Protein AF-A0A961VRD4-F1 (afdb_monomer_lite)

pLDDT: mean 85.82, std 13.94, range [44.44, 98.31]

Sequence (148 aa):
MTGLSRRDVILASVGAAIAAVGSAGFPAALFAQSAVTPEQFLAISERLTGKSDLDADVATTLLGGFLATGHGTELARLADETFDAFTPLADAIVAAWYSGVFDTVEDGKPAQRVAAFTEALVWEAMTFSKPFAECGGETGYWADPPEA

Foldseek 3Di:
DDDQDPVNVVVVVVVVVVQQCDQQRHGPVLQVPAPAHLVLQLVLLCVLQVDPPPDSSLSVNQVRACSQVPCRVVSNVSSVPPDDCPDPVNVQSNVCQQQQKGWHADPNDIDIDGSDQQRRVVQVVDPQDGTPPDDPPDPCSNVDDDDD

Structure (mmCIF, N/CA/C/O backbone):
data_AF-A0A961VRD4-F1
#
_entry.id   AF-A0A961VRD4-F1
#
loop_
_atom_site.group_PDB
_atom_site.id
_atom_site.type_symbol
_atom_site.label_atom_id
_atom_site.label_alt_id
_atom_site.label_comp_id
_atom_site.label_asym_id
_atom_site.label_entity_id
_atom_site.label_seq_id
_atom_site.pdbx_PDB_ins_code
_atom_site.Cartn_x
_atom_site.Cartn_y
_atom_site.Cartn_z
_atom_site.occupancy
_atom_site.B_iso_or_equiv
_atom_site.auth_seq_id
_atom_site.auth_comp_id
_atom_site.auth_asym_id
_atom_site.auth_atom_id
_atom_site.pdbx_PDB_model_num
ATOM 1 N N . MET A 1 1 ? -7.849 1.399 51.849 1.00 44.44 1 MET A N 1
ATOM 2 C CA . MET A 1 1 ? -8.217 2.064 50.581 1.00 44.44 1 MET A CA 1
ATOM 3 C C . MET A 1 1 ? -6.976 2.759 50.050 1.00 44.44 1 MET A C 1
ATOM 5 O O . MET A 1 1 ? -6.664 3.860 50.481 1.00 44.44 1 MET A O 1
ATOM 9 N N . THR A 1 2 ? -6.193 2.072 49.225 1.00 52.22 2 THR A N 1
ATOM 10 C CA . THR A 1 2 ? -5.018 2.646 48.559 1.00 52.22 2 THR A CA 1
ATOM 11 C C . THR A 1 2 ? -5.507 3.541 47.423 1.00 52.22 2 THR A C 1
ATOM 13 O O . THR A 1 2 ? -6.074 3.058 46.448 1.00 52.22 2 THR A O 1
ATOM 16 N N . GLY A 1 3 ? -5.382 4.857 47.601 1.00 61.44 3 GLY A N 1
ATOM 17 C CA . GLY A 1 3 ? -5.748 5.839 46.584 1.00 61.44 3 GLY A CA 1
ATOM 18 C C . GLY A 1 3 ? -4.720 5.856 45.457 1.00 61.44 3 GLY A C 1
ATOM 19 O O . GLY A 1 3 ? -3.520 5.867 45.727 1.00 61.44 3 GLY A O 1
ATOM 20 N N . LEU A 1 4 ? -5.198 5.863 44.213 1.00 68.69 4 LEU A N 1
ATOM 21 C CA . LEU A 1 4 ? -4.375 6.085 43.022 1.00 68.69 4 LEU A CA 1
ATOM 22 C C . LEU A 1 4 ? -3.552 7.367 43.198 1.00 68.69 4 LEU A C 1
ATOM 24 O O . LEU A 1 4 ? -4.104 8.442 43.450 1.00 68.69 4 LEU A O 1
ATOM 28 N N . SER A 1 5 ? -2.230 7.257 43.090 1.00 82.38 5 SER A N 1
ATOM 29 C CA . SER A 1 5 ? -1.348 8.412 43.193 1.00 82.38 5 SER A CA 1
ATOM 30 C C . SER A 1 5 ? -1.343 9.191 41.874 1.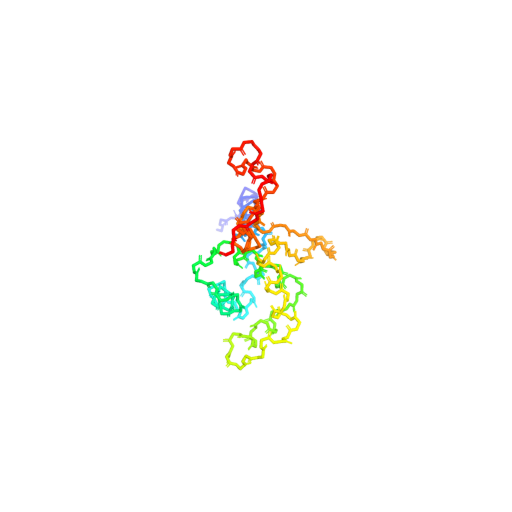00 82.38 5 SER A C 1
ATOM 32 O O . SER A 1 5 ? -1.574 8.640 40.799 1.00 82.38 5 SER A O 1
ATOM 34 N N . ARG A 1 6 ? -1.021 10.492 41.919 1.00 72.12 6 ARG A N 1
ATOM 35 C CA . ARG A 1 6 ? -0.864 11.316 40.701 1.00 72.12 6 ARG A CA 1
ATOM 36 C C . ARG A 1 6 ? 0.138 10.715 39.703 1.00 72.12 6 ARG A C 1
ATOM 38 O O . ARG A 1 6 ? 0.004 10.946 38.508 1.00 72.12 6 ARG A O 1
ATOM 45 N N . ARG A 1 7 ? 1.122 9.941 40.181 1.00 76.00 7 ARG A N 1
ATOM 46 C CA . ARG A 1 7 ? 2.073 9.214 39.328 1.00 76.00 7 ARG A CA 1
ATOM 47 C C . ARG A 1 7 ? 1.415 8.063 38.578 1.00 76.00 7 ARG A C 1
ATOM 49 O O . ARG A 1 7 ? 1.714 7.898 37.404 1.00 76.00 7 ARG A O 1
ATOM 56 N N . ASP A 1 8 ? 0.500 7.339 39.212 1.00 76.50 8 ASP A N 1
ATOM 57 C CA . ASP A 1 8 ? -0.222 6.235 38.571 1.00 76.50 8 ASP A CA 1
ATOM 58 C C . ASP A 1 8 ? -1.126 6.755 37.446 1.00 76.50 8 ASP A C 1
ATOM 60 O O . ASP A 1 8 ? -1.200 6.157 36.377 1.00 76.50 8 ASP A O 1
ATOM 64 N N . VAL A 1 9 ? -1.735 7.932 37.643 1.00 71.56 9 VAL A N 1
ATOM 65 C CA . VAL A 1 9 ? -2.536 8.609 36.609 1.00 71.56 9 VAL A CA 1
ATOM 66 C C . VAL A 1 9 ? -1.667 9.076 35.435 1.00 71.56 9 VAL A C 1
ATOM 68 O O . VAL A 1 9 ? -2.033 8.863 34.282 1.00 71.56 9 VAL A O 1
ATOM 71 N N . ILE A 1 10 ? -0.500 9.673 35.705 1.00 72.19 10 ILE A N 1
ATOM 72 C CA . ILE A 1 10 ? 0.414 10.140 34.649 1.00 72.19 10 ILE A CA 1
ATOM 73 C C . ILE A 1 10 ? 0.993 8.956 33.863 1.00 72.19 10 ILE A C 1
ATOM 75 O O . ILE A 1 10 ? 1.010 8.986 32.634 1.00 72.19 10 ILE A O 1
ATOM 79 N N . LEU A 1 11 ? 1.407 7.884 34.540 1.00 66.31 11 LEU A N 1
ATOM 80 C CA . LEU A 1 11 ? 1.929 6.684 33.883 1.00 66.31 11 LEU A CA 1
ATOM 81 C C . LEU A 1 11 ? 0.860 5.984 33.034 1.00 66.31 11 LEU A C 1
ATOM 83 O O . LEU A 1 11 ? 1.160 5.571 31.917 1.00 66.31 11 LEU A O 1
ATOM 87 N N . ALA A 1 12 ? -0.392 5.935 33.499 1.00 60.38 12 ALA A N 1
ATOM 88 C CA . ALA A 1 12 ? -1.506 5.434 32.696 1.00 60.38 12 ALA A CA 1
ATOM 89 C C . ALA A 1 12 ? -1.758 6.301 31.446 1.00 60.38 12 ALA A C 1
ATOM 91 O O . ALA A 1 12 ? -1.964 5.763 30.359 1.00 60.38 12 ALA A O 1
ATOM 92 N N . SER A 1 13 ? -1.676 7.633 31.565 1.00 56.22 13 SER A N 1
ATOM 93 C CA . SER A 1 13 ? -1.848 8.536 30.415 1.00 56.22 13 SER A CA 1
ATOM 94 C C . SER A 1 13 ? -0.710 8.462 29.390 1.00 56.22 13 SER A C 1
ATOM 96 O O . SER A 1 13 ? -0.965 8.558 28.193 1.00 56.22 13 SER A O 1
ATOM 98 N N . VAL A 1 14 ? 0.534 8.236 29.828 1.00 54.94 14 VAL A N 1
ATOM 99 C CA . VAL A 1 14 ? 1.689 8.089 28.925 1.00 54.94 14 VAL A CA 1
ATOM 100 C C . VAL A 1 14 ? 1.679 6.717 28.244 1.00 54.94 14 VAL A C 1
ATOM 102 O O . VAL A 1 14 ? 1.964 6.628 27.053 1.00 54.94 14 VAL A O 1
ATOM 105 N N . GLY A 1 15 ? 1.273 5.657 28.954 1.00 50.22 15 GLY A N 1
ATOM 106 C CA . GLY A 1 15 ? 1.116 4.319 28.374 1.00 50.22 15 GLY A CA 1
ATOM 107 C C . GLY A 1 15 ? 0.043 4.256 27.281 1.00 50.22 15 GLY A C 1
ATOM 108 O O . GLY A 1 15 ? 0.258 3.626 26.249 1.00 50.22 15 GLY A O 1
ATOM 109 N N . ALA A 1 16 ? -1.074 4.969 27.458 1.00 50.47 16 ALA A N 1
ATOM 110 C CA . ALA A 1 16 ? -2.132 5.052 26.450 1.00 50.47 16 ALA A CA 1
ATOM 111 C C . ALA A 1 16 ? -1.712 5.837 25.191 1.00 50.47 16 ALA A C 1
ATOM 113 O O . ALA A 1 16 ? -2.140 5.496 24.092 1.00 50.47 16 ALA A O 1
ATOM 114 N N . ALA A 1 17 ? -0.858 6.857 25.328 1.00 47.53 17 ALA A N 1
ATOM 115 C CA . ALA A 1 17 ? -0.385 7.658 24.196 1.00 47.53 17 ALA A CA 1
ATOM 116 C C . ALA A 1 17 ? 0.657 6.922 23.333 1.00 47.53 17 ALA A C 1
ATOM 118 O O . ALA A 1 17 ? 0.660 7.078 22.116 1.00 47.53 17 ALA A O 1
ATOM 119 N N . ILE A 1 18 ? 1.512 6.088 23.937 1.00 48.00 18 ILE A N 1
ATOM 120 C CA . ILE A 1 18 ? 2.508 5.287 23.198 1.00 48.00 18 ILE A CA 1
ATOM 121 C C . ILE A 1 18 ? 1.833 4.136 22.434 1.00 48.00 18 ILE A C 1
ATOM 123 O O . ILE A 1 18 ? 2.261 3.795 21.337 1.00 48.00 18 ILE A O 1
ATOM 127 N N . ALA A 1 19 ? 0.730 3.592 22.956 1.00 49.03 19 ALA A N 1
ATOM 128 C CA . ALA A 1 19 ? -0.055 2.556 22.280 1.00 49.03 19 ALA A CA 1
ATOM 129 C C . ALA A 1 19 ? -0.885 3.069 21.081 1.00 49.03 19 ALA A C 1
ATOM 131 O O . ALA A 1 19 ? -1.503 2.268 20.381 1.00 49.03 19 ALA A O 1
ATOM 132 N N . ALA A 1 20 ? -0.940 4.387 20.849 1.00 49.56 20 ALA A N 1
ATOM 133 C CA . ALA A 1 20 ? -1.767 4.981 19.797 1.00 49.56 20 ALA A CA 1
ATOM 134 C C . ALA A 1 20 ? -1.107 4.980 18.406 1.00 49.56 20 ALA A C 1
ATOM 136 O O . ALA A 1 20 ? -1.813 5.125 17.408 1.00 49.56 20 ALA A O 1
ATOM 137 N N . VAL A 1 21 ? 0.213 4.779 18.319 1.00 50.31 21 VAL A N 1
ATOM 138 C CA . VAL A 1 21 ? 0.888 4.504 17.044 1.00 50.31 21 VAL A CA 1
ATOM 139 C C . VAL A 1 21 ? 0.761 3.004 16.800 1.00 50.31 21 VAL A C 1
ATOM 141 O O . VAL A 1 21 ? 1.597 2.220 17.244 1.00 50.31 21 VAL A O 1
ATOM 144 N N . GLY A 1 22 ? -0.350 2.581 16.196 1.00 56.19 22 GLY A N 1
ATOM 145 C CA . GLY A 1 22 ? -0.508 1.185 15.800 1.00 56.19 22 GLY A CA 1
ATOM 146 C C . GLY A 1 22 ? 0.509 0.792 14.726 1.00 56.19 22 GLY A C 1
ATOM 147 O O . GLY A 1 22 ? 1.217 1.632 14.158 1.00 56.19 22 GLY A O 1
ATOM 148 N N . SER A 1 23 ? 0.582 -0.507 14.445 1.00 57.28 23 SER A N 1
ATOM 149 C CA . SER A 1 23 ? 1.307 -1.027 13.285 1.00 57.28 23 SER A CA 1
ATOM 150 C C . SER A 1 23 ? 0.849 -0.290 12.021 1.00 57.28 23 SER A C 1
ATOM 152 O O . SER A 1 23 ? -0.341 -0.015 11.860 1.00 57.28 23 SER A O 1
ATOM 154 N N . ALA A 1 24 ? 1.794 0.063 11.148 1.00 71.00 24 ALA A N 1
ATOM 155 C CA . ALA A 1 24 ? 1.537 0.733 9.870 1.00 71.00 24 ALA A CA 1
ATOM 156 C C . ALA A 1 24 ? 1.004 2.188 9.916 1.00 71.00 24 ALA A C 1
ATOM 158 O O . ALA A 1 24 ? 0.478 2.687 8.925 1.00 71.00 24 ALA A O 1
ATOM 159 N N . GLY A 1 25 ? 1.147 2.909 11.036 1.00 82.38 25 GLY A N 1
ATOM 160 C CA . GLY A 1 25 ? 0.809 4.343 11.098 1.00 82.38 25 GLY A CA 1
ATOM 161 C C . GLY A 1 25 ? -0.685 4.653 11.262 1.00 82.38 25 GLY A C 1
ATOM 162 O O . GLY A 1 25 ? -1.083 5.812 11.158 1.00 82.38 25 GLY A O 1
ATOM 163 N N . PHE A 1 26 ? -1.497 3.640 11.577 1.00 88.31 26 PHE A N 1
ATOM 164 C CA . PHE A 1 26 ? -2.925 3.767 11.876 1.00 88.31 26 PHE A CA 1
ATOM 165 C C . PHE A 1 26 ? -3.231 3.387 13.332 1.00 88.31 26 PHE A C 1
ATOM 167 O O . PHE A 1 26 ? -2.529 2.556 13.908 1.00 88.31 26 PHE A O 1
ATOM 174 N N . PRO A 1 27 ? -4.288 3.935 13.960 1.00 87.12 27 PRO A N 1
ATOM 175 C CA . PRO A 1 27 ? -4.680 3.530 15.308 1.00 87.12 27 PRO A CA 1
ATOM 176 C C . PRO A 1 27 ? -5.111 2.057 15.348 1.00 87.12 27 PRO A C 1
ATOM 178 O O . PRO A 1 27 ? -5.949 1.641 14.551 1.00 87.12 27 PRO A O 1
ATOM 181 N N . ALA A 1 28 ? -4.649 1.279 16.333 1.00 85.25 28 ALA A N 1
ATOM 182 C CA . ALA A 1 28 ? -5.040 -0.133 16.487 1.00 85.25 28 ALA A CA 1
ATOM 183 C C . ALA A 1 28 ? -6.568 -0.337 16.587 1.00 85.25 28 ALA A C 1
ATOM 185 O O . ALA A 1 28 ? -7.110 -1.343 16.129 1.00 85.25 28 ALA A O 1
ATOM 186 N N . ALA A 1 29 ? -7.279 0.651 17.141 1.00 86.31 29 ALA A N 1
ATOM 187 C CA . ALA A 1 29 ? -8.735 0.646 17.223 1.00 86.31 29 ALA A CA 1
ATOM 188 C C . ALA A 1 29 ? -9.422 0.635 15.845 1.00 86.31 29 ALA A C 1
ATOM 190 O O . ALA A 1 29 ? -10.546 0.150 15.753 1.00 86.31 29 ALA A O 1
ATOM 191 N N . LEU A 1 30 ? -8.779 1.154 14.791 1.00 88.50 30 LEU A N 1
ATOM 192 C CA . LEU A 1 30 ? -9.313 1.122 13.427 1.00 88.50 30 LEU A CA 1
ATOM 193 C C . LEU A 1 30 ? -9.433 -0.325 12.935 1.00 88.50 30 LEU A C 1
ATOM 195 O O . LEU A 1 30 ? -10.494 -0.739 12.480 1.00 88.50 30 LEU A O 1
ATOM 199 N N . PHE A 1 31 ? -8.372 -1.111 13.110 1.00 89.12 31 PHE A N 1
ATOM 200 C CA . PHE A 1 31 ? -8.349 -2.520 12.721 1.00 89.12 31 PHE A CA 1
ATOM 201 C C . PHE A 1 31 ? -9.242 -3.385 13.611 1.00 89.12 31 PHE A C 1
ATOM 203 O O . PHE A 1 31 ? -9.937 -4.259 13.109 1.00 89.12 31 PHE A O 1
ATOM 210 N N . ALA A 1 32 ? -9.289 -3.118 14.920 1.00 87.19 32 ALA A N 1
ATOM 211 C CA . ALA A 1 32 ? -10.130 -3.879 15.848 1.00 87.19 32 ALA A CA 1
ATOM 212 C C . ALA A 1 32 ? -11.641 -3.762 15.555 1.00 87.19 32 ALA A C 1
ATOM 214 O O . ALA A 1 32 ? -12.416 -4.619 15.971 1.00 87.19 32 ALA A O 1
ATOM 215 N N . GLN A 1 33 ? -12.062 -2.698 14.866 1.00 83.12 33 GLN A N 1
ATOM 216 C CA . GLN A 1 33 ? -13.447 -2.486 14.433 1.00 83.12 33 GLN A CA 1
ATOM 217 C C . GLN A 1 33 ? -13.729 -3.050 13.031 1.00 83.12 33 GLN A C 1
ATOM 219 O O . GLN A 1 33 ? -14.880 -3.052 12.595 1.00 83.12 33 GLN A O 1
ATOM 224 N N . SER A 1 34 ? -12.698 -3.500 12.315 1.00 88.44 34 SER A N 1
ATOM 225 C CA . SER A 1 34 ? -12.819 -4.022 10.958 1.00 88.44 34 SER A CA 1
ATOM 226 C C . SER A 1 34 ? -13.377 -5.443 10.957 1.00 88.44 34 SER A C 1
ATOM 228 O O . SER A 1 34 ? -13.000 -6.277 11.777 1.00 88.44 34 SER A O 1
ATOM 230 N N . ALA A 1 35 ? -14.238 -5.736 9.983 1.00 90.75 35 ALA A N 1
ATOM 231 C CA . ALA A 1 35 ? -14.657 -7.102 9.672 1.00 90.75 35 ALA A CA 1
ATOM 232 C C . ALA A 1 35 ? -13.612 -7.869 8.837 1.00 90.75 35 ALA A C 1
ATOM 234 O O . ALA A 1 35 ? -13.707 -9.087 8.726 1.00 90.75 35 ALA A O 1
ATOM 235 N N . VAL A 1 36 ? -12.642 -7.158 8.251 1.00 94.38 36 VAL A N 1
ATOM 236 C CA . VAL A 1 36 ? -11.568 -7.716 7.419 1.00 94.38 36 VAL A CA 1
ATOM 237 C C . VAL A 1 36 ? -10.241 -7.607 8.152 1.00 94.38 36 VAL A C 1
ATOM 239 O O . VAL A 1 36 ? -9.849 -6.509 8.563 1.00 94.38 36 VAL A O 1
ATOM 242 N N . THR A 1 37 ? -9.552 -8.735 8.306 1.00 94.56 37 THR A N 1
ATOM 243 C CA . THR A 1 37 ? -8.214 -8.794 8.907 1.00 94.56 37 THR A CA 1
ATOM 244 C C . THR A 1 37 ? -7.119 -8.471 7.880 1.00 94.56 37 THR A C 1
ATOM 246 O O . THR A 1 37 ? -7.360 -8.577 6.672 1.00 94.56 37 THR A O 1
ATOM 249 N N . PRO A 1 38 ? -5.900 -8.103 8.319 1.00 95.00 38 PRO A N 1
ATOM 250 C CA . PRO A 1 38 ? -4.762 -7.919 7.417 1.00 95.00 38 PRO A CA 1
ATOM 251 C C . PRO A 1 38 ? -4.487 -9.134 6.524 1.00 95.00 38 PRO A C 1
ATOM 253 O O . PRO A 1 38 ? -4.239 -8.976 5.333 1.00 95.00 38 PRO A O 1
ATOM 256 N N . GLU A 1 39 ? -4.612 -10.348 7.059 1.00 95.31 39 GLU A N 1
ATOM 257 C CA . GLU A 1 39 ? -4.380 -11.593 6.319 1.00 95.31 39 GLU A CA 1
ATOM 258 C C . GLU A 1 39 ? -5.445 -11.818 5.239 1.00 95.31 39 GLU A C 1
ATOM 260 O O . GLU A 1 39 ? -5.136 -12.257 4.133 1.00 95.31 39 GLU A O 1
ATOM 265 N N . GLN A 1 40 ? -6.705 -11.477 5.528 1.00 95.31 40 GLN A N 1
ATOM 266 C CA . GLN A 1 40 ? -7.774 -11.523 4.529 1.00 95.31 40 GLN A CA 1
ATOM 267 C C . GLN A 1 40 ? -7.547 -10.484 3.427 1.00 95.31 40 GLN A C 1
ATOM 269 O O . GLN A 1 40 ? -7.727 -10.790 2.250 1.00 95.31 40 GLN A O 1
ATOM 274 N N . PHE A 1 41 ? -7.120 -9.270 3.786 1.00 96.44 41 PHE A N 1
ATOM 275 C CA . PHE A 1 41 ? -6.791 -8.234 2.808 1.00 96.44 41 PHE A CA 1
ATOM 276 C C . PHE A 1 41 ? -5.596 -8.620 1.926 1.00 96.44 41 PHE A C 1
ATOM 278 O O . PHE A 1 41 ? -5.624 -8.378 0.717 1.00 96.44 41 PHE A O 1
ATOM 285 N N . LEU A 1 42 ? -4.577 -9.261 2.504 1.00 97.00 42 LEU A N 1
ATOM 286 C CA . LEU A 1 42 ? -3.446 -9.819 1.767 1.00 97.00 42 LEU A CA 1
ATOM 287 C C . LEU A 1 42 ? -3.925 -10.857 0.741 1.00 97.00 42 LEU A C 1
ATOM 289 O O . LEU A 1 42 ? -3.634 -10.718 -0.442 1.00 97.00 42 LEU A O 1
ATOM 293 N N . ALA A 1 43 ? -4.762 -11.814 1.152 1.00 94.50 43 ALA A N 1
ATOM 294 C CA . ALA A 1 43 ? -5.306 -12.831 0.248 1.00 94.50 43 ALA A CA 1
ATOM 295 C C . ALA A 1 43 ? -6.180 -12.242 -0.882 1.00 94.50 43 ALA A C 1
ATOM 297 O O . ALA A 1 43 ? -6.146 -12.719 -2.020 1.00 94.50 43 ALA A O 1
ATOM 298 N N . ILE A 1 44 ? -6.961 -11.191 -0.594 1.00 94.38 44 ILE A N 1
ATOM 299 C CA . ILE A 1 44 ? -7.708 -10.431 -1.613 1.00 94.38 44 ILE A CA 1
ATOM 300 C C . ILE A 1 44 ? -6.738 -9.773 -2.601 1.00 94.38 44 ILE A C 1
ATOM 302 O O . ILE A 1 44 ? -6.948 -9.834 -3.813 1.00 94.38 44 ILE A O 1
ATOM 306 N N . SER A 1 45 ? -5.670 -9.164 -2.088 1.00 96.25 45 SER A N 1
ATOM 307 C CA . SER A 1 45 ? -4.664 -8.453 -2.879 1.00 96.25 45 SER A CA 1
ATOM 308 C C . SER A 1 45 ? -3.883 -9.380 -3.809 1.00 96.25 45 SER A C 1
ATOM 310 O O . SER A 1 45 ? -3.723 -9.071 -4.989 1.00 96.25 45 SER A O 1
ATOM 312 N N . GLU A 1 46 ? -3.445 -10.538 -3.317 1.00 95.75 46 GLU A N 1
ATOM 313 C CA . GLU A 1 46 ? -2.755 -11.557 -4.120 1.00 95.75 46 GLU A CA 1
ATOM 314 C C . GLU A 1 46 ? -3.644 -12.046 -5.268 1.00 95.75 46 GLU A C 1
ATOM 316 O O . GLU A 1 46 ? -3.227 -12.111 -6.424 1.00 95.75 46 GLU A O 1
ATOM 321 N N . ARG A 1 47 ? -4.926 -12.292 -4.977 1.00 92.81 47 ARG A N 1
ATOM 322 C CA . ARG A 1 47 ? -5.912 -12.700 -5.984 1.00 92.81 47 ARG A CA 1
ATOM 323 C C . ARG A 1 47 ? -6.151 -11.623 -7.043 1.00 92.81 47 ARG A C 1
ATOM 325 O O . ARG A 1 47 ? -6.239 -11.948 -8.223 1.00 92.81 47 ARG A O 1
ATOM 332 N N . LEU A 1 48 ? -6.266 -10.362 -6.626 1.00 94.06 48 LEU A N 1
ATOM 333 C CA . LEU A 1 48 ? -6.497 -9.218 -7.512 1.00 94.06 48 LEU A CA 1
ATOM 334 C C . LEU A 1 48 ? -5.302 -8.918 -8.420 1.00 94.06 48 LEU A C 1
ATOM 336 O O . LEU A 1 48 ? -5.479 -8.569 -9.584 1.00 94.06 48 LEU A O 1
ATOM 340 N N . THR A 1 49 ? -4.090 -9.031 -7.885 1.00 94.81 49 THR A N 1
ATOM 341 C CA . THR A 1 49 ? -2.855 -8.683 -8.601 1.00 94.81 49 THR A CA 1
ATOM 342 C C . THR A 1 49 ? -2.257 -9.856 -9.373 1.00 94.81 49 THR A C 1
ATOM 344 O O . THR A 1 49 ? -1.434 -9.640 -10.263 1.00 94.81 49 THR A O 1
ATOM 347 N N . GLY A 1 50 ? -2.648 -11.090 -9.039 1.00 94.31 50 GLY A N 1
ATOM 348 C CA . GLY A 1 50 ? -2.043 -12.313 -9.566 1.00 94.31 50 GLY A CA 1
ATOM 349 C C . GLY A 1 50 ? -0.626 -12.574 -9.043 1.00 94.31 50 GLY A C 1
ATOM 350 O O . GLY A 1 50 ? 0.078 -13.410 -9.609 1.00 94.31 50 GLY A O 1
ATOM 351 N N . LYS A 1 51 ? -0.191 -11.856 -8.002 1.00 94.69 51 LYS A N 1
ATOM 352 C CA . LYS A 1 51 ? 1.103 -12.037 -7.338 1.00 94.69 51 LYS A CA 1
ATOM 353 C C . LYS A 1 51 ? 0.941 -12.927 -6.113 1.00 94.69 51 LYS A C 1
ATOM 355 O O . LYS A 1 51 ? -0.051 -12.809 -5.401 1.00 94.69 51 LYS A O 1
ATOM 360 N N . SER A 1 52 ? 1.917 -13.796 -5.874 1.00 92.31 52 SER A N 1
ATOM 361 C CA . SER A 1 52 ? 2.086 -14.476 -4.589 1.00 92.31 52 SER A CA 1
ATOM 362 C C . SER A 1 52 ? 3.103 -13.723 -3.740 1.00 92.31 52 SER A C 1
ATOM 364 O O . SER A 1 52 ? 3.928 -12.986 -4.281 1.00 92.31 52 SER A O 1
ATOM 366 N N . ASP A 1 53 ? 3.065 -13.945 -2.429 1.00 92.00 53 ASP A N 1
ATOM 367 C CA . ASP A 1 53 ? 4.098 -13.489 -1.495 1.00 92.00 53 ASP A CA 1
ATOM 368 C C . ASP A 1 53 ? 4.177 -11.956 -1.389 1.00 92.00 53 ASP A C 1
ATOM 370 O O . ASP A 1 53 ? 5.254 -11.376 -1.232 1.00 92.00 53 ASP A O 1
ATOM 374 N N . LEU A 1 54 ? 3.021 -11.288 -1.472 1.00 97.06 54 LEU A N 1
ATOM 375 C CA . LEU A 1 54 ? 2.929 -9.849 -1.223 1.00 97.06 54 LEU A CA 1
ATOM 376 C C . LEU A 1 54 ? 3.344 -9.516 0.223 1.00 97.06 54 LEU A C 1
ATOM 378 O O . LEU A 1 54 ? 3.099 -10.281 1.158 1.00 97.06 54 LEU A O 1
ATOM 382 N N . ASP A 1 55 ? 3.954 -8.345 0.417 1.00 96.44 55 ASP A N 1
ATOM 383 C CA . ASP A 1 55 ? 4.456 -7.927 1.728 1.00 96.44 55 ASP A CA 1
ATOM 384 C C . ASP A 1 55 ? 3.309 -7.661 2.724 1.00 96.44 55 ASP A C 1
ATOM 386 O O . ASP A 1 55 ? 2.409 -6.848 2.486 1.00 96.44 55 ASP A O 1
ATOM 390 N N . ALA A 1 56 ? 3.339 -8.351 3.866 1.00 96.19 56 ALA A N 1
ATOM 391 C CA . ALA A 1 56 ? 2.273 -8.290 4.865 1.00 96.19 56 ALA A CA 1
ATOM 392 C C . ALA A 1 56 ? 2.178 -6.928 5.583 1.00 96.19 56 ALA A C 1
ATOM 394 O O . ALA A 1 56 ? 1.081 -6.510 5.976 1.00 96.19 56 ALA A O 1
ATOM 395 N N . ASP A 1 57 ? 3.291 -6.209 5.734 1.00 95.19 57 ASP A N 1
ATOM 396 C CA . ASP A 1 57 ? 3.311 -4.888 6.365 1.00 95.19 57 ASP A CA 1
ATOM 397 C C . ASP A 1 57 ? 2.755 -3.827 5.403 1.00 95.19 57 ASP A C 1
ATOM 399 O O . ASP A 1 57 ? 1.959 -2.966 5.806 1.00 95.19 57 ASP A O 1
ATOM 403 N N . VAL A 1 58 ? 3.074 -3.932 4.108 1.00 96.50 58 VAL A N 1
ATOM 404 C CA . VAL A 1 58 ? 2.453 -3.114 3.054 1.00 96.50 58 VAL A CA 1
ATOM 405 C C . VAL A 1 58 ? 0.952 -3.389 2.992 1.00 96.50 58 VAL A C 1
ATOM 407 O O . VAL A 1 58 ? 0.161 -2.445 3.018 1.00 96.50 58 VAL A O 1
ATOM 410 N N . ALA A 1 59 ? 0.531 -4.657 3.012 1.00 97.19 59 ALA A N 1
ATOM 411 C CA . ALA A 1 59 ? -0.885 -5.026 3.031 1.00 97.19 59 ALA A CA 1
ATOM 412 C C . ALA A 1 59 ? -1.623 -4.430 4.241 1.00 97.19 59 ALA A C 1
ATOM 414 O O . ALA A 1 59 ? -2.710 -3.868 4.095 1.00 97.19 59 ALA A O 1
ATOM 415 N N . THR A 1 60 ? -1.010 -4.480 5.427 1.00 96.56 60 THR A N 1
ATOM 416 C CA . THR A 1 60 ? -1.558 -3.873 6.650 1.00 96.56 60 THR A CA 1
ATOM 417 C C . THR A 1 60 ? -1.696 -2.353 6.513 1.00 96.56 60 THR A C 1
ATOM 419 O O . THR A 1 60 ? -2.712 -1.779 6.914 1.00 96.56 60 THR A O 1
ATOM 422 N N . THR A 1 61 ? -0.704 -1.698 5.905 1.00 96.69 61 THR A N 1
ATOM 423 C CA . THR A 1 61 ? -0.714 -0.251 5.640 1.00 96.69 61 THR A CA 1
ATOM 424 C C . THR A 1 61 ? -1.840 0.140 4.689 1.00 96.69 61 THR A C 1
ATOM 426 O O . THR A 1 61 ? -2.621 1.047 4.987 1.00 96.69 61 THR A O 1
ATOM 429 N N . LEU A 1 62 ? -1.963 -0.572 3.569 1.00 97.69 62 LEU A N 1
ATOM 430 C CA . LEU A 1 62 ? -3.002 -0.330 2.573 1.00 97.69 62 LEU A CA 1
ATOM 431 C C . LEU A 1 62 ? -4.401 -0.577 3.145 1.00 97.69 62 LEU A C 1
ATOM 433 O O . LEU A 1 62 ? -5.2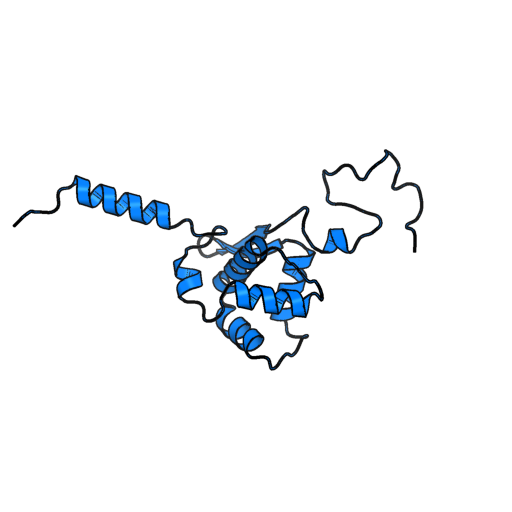85 0.264 2.972 1.00 97.69 62 LEU A O 1
ATOM 437 N N . LEU A 1 63 ? -4.593 -1.669 3.897 1.00 97.62 63 LEU A N 1
ATOM 438 C CA . LEU A 1 63 ? -5.844 -1.933 4.608 1.00 97.62 63 LEU A CA 1
ATOM 439 C C . LEU A 1 63 ? -6.212 -0.761 5.526 1.00 97.62 63 LEU A C 1
ATOM 441 O O . LEU A 1 63 ? -7.355 -0.308 5.510 1.00 97.62 63 LEU A O 1
ATOM 445 N N . GLY A 1 64 ? -5.250 -0.237 6.290 1.00 95.81 64 GLY A N 1
ATOM 446 C CA . GLY A 1 64 ? -5.460 0.930 7.145 1.00 95.81 64 GLY A CA 1
ATOM 447 C C . GLY A 1 64 ? -5.984 2.145 6.372 1.00 95.81 64 GLY A C 1
ATOM 448 O O . GLY A 1 64 ? -6.955 2.769 6.801 1.00 95.81 64 GLY A O 1
ATOM 449 N N . GLY A 1 65 ? -5.418 2.429 5.196 1.00 96.38 65 GLY A N 1
ATOM 450 C CA . GLY A 1 65 ? -5.879 3.497 4.304 1.00 96.38 65 GLY A CA 1
ATOM 451 C C . GLY A 1 65 ? -7.318 3.318 3.820 1.00 96.38 65 GLY A C 1
ATOM 452 O O . GLY A 1 65 ? -8.141 4.230 3.945 1.00 96.38 65 GLY A O 1
ATOM 453 N N . PHE A 1 66 ? -7.659 2.119 3.342 1.00 97.25 66 PHE A N 1
ATOM 454 C CA . PHE A 1 66 ? -9.018 1.805 2.888 1.00 97.25 66 PHE A CA 1
ATOM 455 C C . PHE A 1 66 ? -10.045 1.826 4.029 1.00 97.25 66 PHE A C 1
ATOM 457 O O . PHE A 1 66 ? -11.178 2.275 3.847 1.00 97.25 66 PHE A O 1
ATOM 464 N N . LEU A 1 67 ? -9.666 1.388 5.231 1.00 96.00 67 LEU A N 1
ATOM 465 C CA . LEU A 1 67 ? -10.528 1.493 6.408 1.00 96.00 67 LEU A CA 1
ATOM 466 C C . LEU A 1 67 ? -10.728 2.954 6.827 1.00 96.00 67 LEU A C 1
ATOM 468 O O . LEU A 1 67 ? -11.857 3.353 7.111 1.00 96.00 67 LEU A O 1
ATOM 472 N N . ALA A 1 68 ? -9.666 3.764 6.817 1.00 94.75 68 ALA A N 1
ATOM 473 C CA . ALA A 1 68 ? -9.728 5.183 7.167 1.00 94.75 68 ALA A CA 1
ATOM 474 C C . ALA A 1 68 ? -10.611 5.996 6.205 1.00 94.75 68 ALA A C 1
ATOM 476 O O . ALA A 1 68 ? -11.230 6.977 6.615 1.00 94.75 68 ALA A O 1
ATOM 477 N N . THR A 1 69 ? -10.710 5.569 4.946 1.00 95.50 69 THR A N 1
ATOM 478 C CA . THR A 1 69 ? -11.581 6.166 3.920 1.00 95.50 69 THR A CA 1
ATOM 479 C C . THR A 1 69 ? -12.987 5.554 3.875 1.00 95.50 69 THR A C 1
ATOM 481 O O . THR A 1 69 ? -13.827 5.996 3.094 1.00 95.50 69 THR A O 1
ATOM 484 N N . GLY A 1 70 ? -13.295 4.604 4.766 1.00 94.56 70 GLY A N 1
ATOM 485 C CA . GLY A 1 70 ? -14.649 4.084 4.972 1.00 94.56 70 GLY A CA 1
ATOM 486 C C . GLY A 1 70 ? -15.028 2.873 4.114 1.00 94.56 70 GLY A C 1
ATOM 487 O O . GLY A 1 70 ? -16.206 2.526 4.049 1.00 94.56 70 GLY A O 1
ATOM 488 N N . HIS A 1 71 ? -14.067 2.184 3.494 1.00 95.31 71 HIS A N 1
ATOM 489 C CA . HIS A 1 71 ? -14.335 1.036 2.615 1.00 95.31 71 HIS A CA 1
ATOM 490 C C . HIS A 1 71 ? -14.543 -0.307 3.340 1.00 95.31 71 HIS A C 1
ATOM 492 O O . HIS A 1 71 ? -14.693 -1.335 2.683 1.00 95.31 71 HIS A O 1
ATOM 498 N N . GLY A 1 72 ? -14.601 -0.335 4.677 1.00 93.69 72 GLY A N 1
ATOM 499 C CA . GLY A 1 72 ? -14.663 -1.580 5.462 1.00 93.69 72 GLY A CA 1
ATOM 500 C C . GLY A 1 72 ? -15.794 -2.544 5.072 1.00 93.69 72 GLY A C 1
ATOM 501 O O . GLY A 1 72 ? -15.560 -3.743 4.944 1.00 93.69 72 GLY A O 1
ATOM 502 N N . THR A 1 73 ? -17.005 -2.038 4.819 1.00 91.50 73 THR A N 1
ATOM 503 C CA . THR A 1 73 ? -18.146 -2.878 4.400 1.00 91.50 73 THR A CA 1
ATOM 504 C C . THR A 1 73 ? -17.925 -3.508 3.025 1.00 91.50 73 THR A C 1
ATOM 506 O O . THR A 1 73 ? -18.277 -4.664 2.802 1.00 91.50 73 THR A O 1
ATOM 509 N N . GLU A 1 74 ? -17.342 -2.760 2.090 1.00 91.50 74 GLU A N 1
ATOM 510 C CA . GLU A 1 74 ? -17.118 -3.249 0.731 1.00 91.50 74 GLU A CA 1
ATOM 511 C C . GLU A 1 74 ? -15.924 -4.209 0.662 1.00 91.50 74 GLU A C 1
ATOM 513 O O . GLU A 1 74 ? -15.994 -5.214 -0.043 1.00 91.50 74 GLU A O 1
ATOM 518 N N . LEU A 1 75 ? -14.898 -3.987 1.491 1.00 93.19 75 LEU A N 1
ATOM 519 C CA . LEU A 1 75 ? -13.829 -4.958 1.729 1.00 93.19 75 LEU A CA 1
ATOM 520 C C . LEU A 1 75 ? -14.373 -6.279 2.289 1.00 93.19 75 LEU A C 1
ATOM 522 O O . LEU A 1 75 ? -13.977 -7.345 1.826 1.00 93.19 75 LEU A O 1
ATOM 526 N N . ALA A 1 76 ? -15.305 -6.231 3.247 1.00 91.31 76 ALA A N 1
ATOM 527 C CA . ALA A 1 76 ? -15.911 -7.443 3.807 1.00 91.31 76 ALA A CA 1
ATOM 528 C C . ALA A 1 76 ? -16.670 -8.250 2.743 1.00 91.31 76 ALA A C 1
ATOM 530 O O . ALA A 1 76 ? -16.615 -9.476 2.740 1.00 91.31 76 ALA A O 1
ATOM 531 N N . ARG A 1 77 ? -17.320 -7.567 1.792 1.00 88.94 77 ARG A N 1
ATOM 532 C CA . ARG A 1 77 ? -17.970 -8.212 0.645 1.00 88.94 77 ARG A CA 1
ATOM 533 C C . ARG A 1 77 ? -16.960 -8.855 -0.308 1.00 88.94 77 ARG A C 1
ATOM 535 O O . ARG A 1 77 ? -17.215 -9.950 -0.797 1.00 88.94 77 ARG A O 1
ATOM 542 N N . LEU A 1 78 ? -15.824 -8.198 -0.562 1.00 88.19 78 LEU A N 1
ATOM 543 C CA . LEU A 1 78 ? -14.740 -8.777 -1.365 1.00 88.19 78 LEU A CA 1
ATOM 544 C C . LEU A 1 78 ? -14.136 -10.031 -0.708 1.00 88.19 78 LEU A C 1
ATOM 546 O O . LEU A 1 78 ? -13.711 -10.936 -1.423 1.00 88.19 78 LEU A O 1
ATOM 550 N N . ALA A 1 79 ? -14.135 -10.109 0.627 1.00 87.00 79 ALA A N 1
ATOM 551 C CA . ALA A 1 79 ? -13.623 -11.258 1.376 1.00 87.00 79 ALA A CA 1
ATOM 552 C C . ALA A 1 79 ? -14.521 -12.514 1.310 1.00 87.00 79 ALA A C 1
ATOM 554 O O . ALA A 1 79 ? -14.008 -13.619 1.454 1.00 87.00 79 ALA A O 1
ATOM 555 N N . ASP A 1 80 ? -15.833 -12.366 1.084 1.00 83.25 80 ASP A N 1
ATOM 556 C CA . ASP A 1 80 ? -16.842 -13.450 1.144 1.00 83.25 80 ASP A CA 1
ATOM 557 C C . ASP A 1 80 ? -17.024 -14.222 -0.193 1.00 83.25 80 ASP A C 1
ATOM 559 O O . ASP A 1 80 ? -17.955 -14.997 -0.382 1.00 83.25 80 ASP A O 1
ATOM 563 N N . GLU A 1 81 ? -16.116 -14.023 -1.153 1.00 66.62 81 GLU A N 1
ATOM 564 C CA . GLU A 1 81 ? -15.938 -14.844 -2.369 1.00 66.62 81 GLU A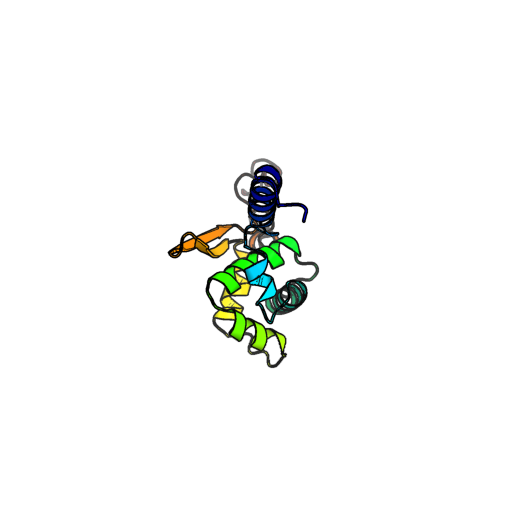 CA 1
ATOM 565 C C . GLU A 1 81 ? -17.051 -14.867 -3.440 1.00 66.62 81 GLU A C 1
ATOM 567 O O . GLU A 1 81 ? -17.077 -15.759 -4.289 1.00 66.62 81 GLU A O 1
ATOM 572 N N . THR A 1 82 ? -17.886 -13.830 -3.556 1.00 60.44 82 THR A N 1
ATOM 573 C CA . THR A 1 82 ? -18.590 -13.553 -4.833 1.00 60.44 82 THR A CA 1
ATOM 574 C C . THR A 1 82 ? -17.903 -12.390 -5.541 1.00 60.44 82 THR A C 1
ATOM 576 O O . THR A 1 82 ? -18.242 -11.224 -5.359 1.00 60.44 82 THR A O 1
ATOM 579 N N . PHE A 1 83 ? -16.837 -12.710 -6.269 1.00 63.09 83 PHE A N 1
ATOM 580 C CA . PHE A 1 83 ? -15.893 -11.729 -6.791 1.00 63.09 83 PHE A CA 1
ATOM 581 C C . PHE A 1 83 ? -16.316 -11.192 -8.163 1.00 63.09 83 PHE A C 1
ATOM 583 O O . PHE A 1 83 ? -16.241 -11.908 -9.159 1.00 63.09 83 PHE A O 1
ATOM 590 N N . ASP A 1 84 ? -16.685 -9.911 -8.215 1.00 66.62 84 ASP A N 1
ATOM 591 C CA . ASP A 1 84 ? -16.558 -9.105 -9.429 1.00 66.62 84 ASP A CA 1
ATOM 592 C C . ASP A 1 84 ? -15.227 -8.350 -9.351 1.00 66.62 84 ASP A C 1
ATOM 594 O O . ASP A 1 84 ? -15.082 -7.391 -8.590 1.00 66.62 84 ASP A O 1
ATOM 598 N N . ALA A 1 85 ? -14.252 -8.776 -10.158 1.00 64.62 85 ALA A N 1
ATOM 599 C CA . ALA A 1 85 ? -12.930 -8.146 -10.261 1.00 64.62 85 ALA A CA 1
ATOM 600 C C . ALA A 1 85 ? -12.987 -6.667 -10.671 1.00 64.62 85 ALA A C 1
ATOM 602 O O . ALA A 1 85 ? -12.017 -5.941 -10.515 1.00 64.62 85 ALA A O 1
ATOM 603 N N . PHE A 1 86 ? -14.125 -6.239 -11.214 1.00 75.06 86 PHE A N 1
ATOM 604 C CA . PHE A 1 86 ? -14.311 -4.971 -11.909 1.00 75.06 86 PHE A CA 1
ATOM 605 C C . PHE A 1 86 ? -15.041 -3.929 -11.052 1.00 75.06 86 PHE A C 1
ATOM 607 O O . PHE A 1 86 ? -15.783 -3.094 -11.571 1.00 75.06 86 PHE A O 1
ATOM 614 N N . THR A 1 87 ? -14.899 -4.007 -9.727 1.00 88.88 87 THR A N 1
ATOM 615 C CA . THR A 1 87 ? -15.418 -2.959 -8.838 1.00 88.88 87 THR A CA 1
ATOM 616 C C . THR A 1 87 ? -14.405 -1.821 -8.706 1.00 88.88 87 THR A C 1
ATOM 618 O O . THR A 1 87 ? -13.202 -2.079 -8.684 1.00 88.88 87 THR A O 1
ATOM 621 N N . PRO A 1 88 ? -14.853 -0.568 -8.506 1.00 92.88 88 PRO A N 1
ATOM 622 C CA . PRO A 1 88 ? -13.938 0.545 -8.255 1.00 92.88 88 PRO A CA 1
ATOM 623 C C . PRO A 1 88 ? -13.003 0.322 -7.058 1.00 92.88 88 PRO A C 1
ATOM 625 O O . PRO A 1 88 ? -11.877 0.811 -7.065 1.00 92.88 88 PRO A O 1
ATOM 628 N N . LEU A 1 89 ? -13.443 -0.421 -6.031 1.00 94.19 89 LEU A N 1
ATOM 629 C CA . LEU A 1 89 ? -12.585 -0.760 -4.894 1.00 94.19 89 LEU A CA 1
ATOM 630 C C . LEU A 1 89 ? -11.492 -1.763 -5.283 1.00 94.19 89 LEU A C 1
ATOM 632 O O . LEU A 1 89 ? -10.348 -1.590 -4.877 1.00 94.19 89 LEU A O 1
ATOM 636 N N . ALA A 1 90 ? -11.824 -2.788 -6.071 1.00 94.12 90 ALA A N 1
ATOM 637 C CA . ALA A 1 90 ? -10.840 -3.732 -6.595 1.00 94.12 90 ALA A CA 1
ATOM 638 C C . ALA A 1 90 ? -9.773 -3.014 -7.438 1.00 94.12 90 ALA A C 1
ATOM 640 O O . ALA A 1 90 ? -8.580 -3.197 -7.193 1.00 94.12 90 ALA A O 1
ATOM 641 N N . ASP A 1 91 ? -10.196 -2.128 -8.344 1.00 95.12 91 ASP A N 1
ATOM 642 C CA . ASP A 1 91 ? -9.289 -1.302 -9.149 1.00 95.12 91 ASP A CA 1
ATOM 643 C C . ASP A 1 91 ? -8.401 -0.411 -8.268 1.00 95.12 91 ASP A C 1
ATOM 645 O O . ASP A 1 91 ? -7.200 -0.294 -8.513 1.00 95.12 91 ASP A O 1
ATOM 649 N N . ALA A 1 92 ? -8.961 0.183 -7.210 1.00 96.94 92 ALA A N 1
ATOM 650 C CA . ALA A 1 92 ? -8.203 1.003 -6.268 1.00 96.94 92 ALA A CA 1
ATOM 651 C C . ALA A 1 92 ? -7.166 0.186 -5.479 1.00 96.94 92 ALA A C 1
ATOM 653 O O . ALA A 1 92 ? -6.050 0.662 -5.279 1.00 96.94 92 ALA A O 1
ATOM 654 N N . ILE A 1 93 ? -7.492 -1.043 -5.060 1.00 97.25 93 ILE A N 1
ATOM 655 C CA . ILE A 1 93 ? -6.539 -1.948 -4.395 1.00 97.25 93 ILE A CA 1
ATOM 656 C C . ILE A 1 93 ? -5.382 -2.277 -5.343 1.00 97.25 93 ILE A C 1
ATOM 658 O O . ILE A 1 93 ? -4.220 -2.149 -4.958 1.00 97.25 93 ILE A O 1
ATOM 662 N N . VAL A 1 94 ? -5.678 -2.645 -6.594 1.00 97.00 94 VAL A N 1
ATOM 663 C CA . VAL A 1 94 ? -4.647 -2.924 -7.607 1.00 97.00 94 VAL A CA 1
ATOM 664 C C . VAL A 1 94 ? -3.791 -1.683 -7.862 1.00 97.00 94 VAL A C 1
ATOM 666 O O . VAL A 1 94 ? -2.563 -1.767 -7.840 1.00 97.00 94 VAL A O 1
ATOM 669 N N . ALA A 1 95 ? -4.414 -0.516 -8.044 1.00 97.88 95 ALA A N 1
ATOM 670 C CA . ALA A 1 95 ? -3.702 0.741 -8.241 1.00 97.88 95 ALA A CA 1
ATOM 671 C C . ALA A 1 95 ? -2.778 1.067 -7.059 1.00 97.88 95 ALA A C 1
ATOM 673 O O . ALA A 1 95 ? -1.651 1.517 -7.277 1.00 97.88 95 ALA A O 1
ATOM 674 N N . ALA A 1 96 ? -3.209 0.796 -5.825 1.00 98.31 96 ALA A N 1
ATOM 675 C CA . ALA A 1 96 ? -2.405 1.042 -4.637 1.00 98.31 96 ALA A CA 1
ATOM 676 C C . ALA A 1 96 ? -1.161 0.146 -4.569 1.00 98.31 96 ALA A C 1
ATOM 678 O O . ALA A 1 96 ? -0.073 0.635 -4.275 1.00 98.31 96 ALA A O 1
ATOM 679 N N . TRP A 1 97 ? -1.278 -1.136 -4.926 1.00 98.25 97 TRP A N 1
ATOM 680 C CA . TRP A 1 97 ? -0.132 -2.051 -4.994 1.00 98.25 97 TRP A CA 1
ATOM 681 C C . TRP A 1 97 ? 0.854 -1.708 -6.111 1.00 98.25 97 TRP A C 1
ATOM 683 O O . TRP A 1 97 ? 2.068 -1.739 -5.908 1.00 98.25 97 TRP A O 1
ATOM 693 N N . TYR A 1 98 ? 0.346 -1.367 -7.296 1.00 97.62 98 TYR A N 1
ATOM 694 C CA . TYR A 1 98 ? 1.202 -1.055 -8.438 1.00 97.62 98 TYR A CA 1
ATOM 695 C C . TYR A 1 98 ? 1.886 0.300 -8.309 1.00 97.62 98 TYR A C 1
ATOM 697 O O . TYR A 1 98 ? 3.043 0.424 -8.69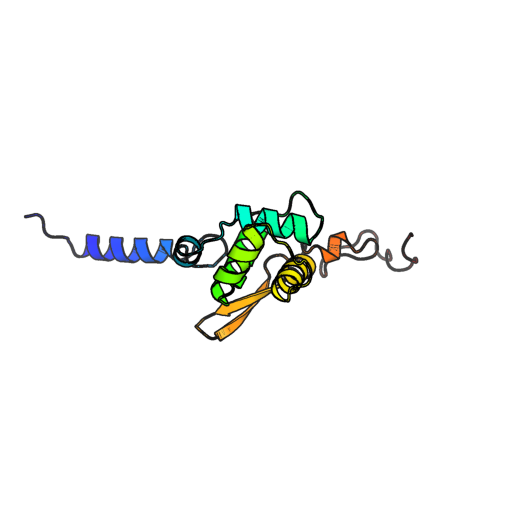2 1.00 97.62 98 TYR A O 1
ATOM 705 N N . SER A 1 99 ? 1.206 1.307 -7.760 1.00 97.00 99 SER A N 1
ATOM 706 C CA . SER A 1 99 ? 1.806 2.627 -7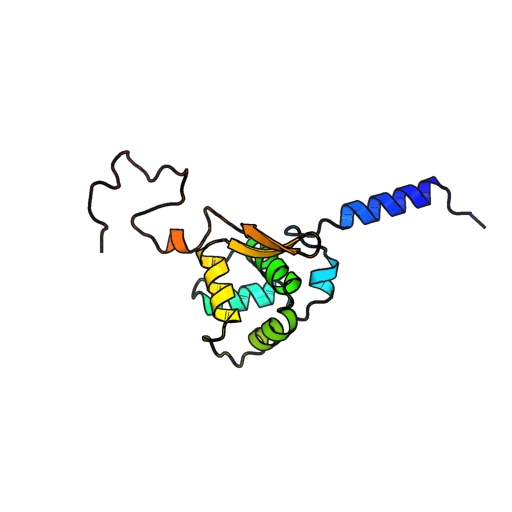.544 1.00 97.00 99 SER A CA 1
ATOM 707 C C . SER A 1 99 ? 2.590 2.732 -6.236 1.00 97.00 99 SER A C 1
ATOM 709 O O . SER A 1 99 ? 3.443 3.608 -6.118 1.00 97.00 99 SER A O 1
ATOM 711 N N . GLY A 1 100 ? 2.287 1.878 -5.253 1.00 97.00 100 GLY A N 1
ATOM 712 C CA . GLY A 1 100 ? 2.792 1.998 -3.888 1.00 97.00 100 GLY A CA 1
ATOM 713 C C . GLY A 1 100 ? 2.173 3.161 -3.100 1.00 97.00 100 GLY A C 1
ATOM 714 O O . GLY A 1 100 ? 2.620 3.485 -1.998 1.00 97.00 100 GLY A O 1
ATOM 715 N N . VAL A 1 101 ? 1.146 3.806 -3.656 1.00 97.38 101 VAL A N 1
ATOM 716 C CA . VAL A 1 101 ? 0.509 5.016 -3.135 1.00 97.38 101 VAL A CA 1
ATOM 717 C C . VAL A 1 101 ? -0.953 4.734 -2.827 1.00 97.38 101 VAL A C 1
ATOM 719 O O . VAL A 1 101 ? -1.629 4.036 -3.574 1.00 97.38 101 VAL A O 1
ATOM 722 N N . PHE A 1 102 ? -1.467 5.297 -1.740 1.00 97.25 102 PHE A N 1
ATOM 723 C CA . PHE A 1 102 ? -2.850 5.080 -1.339 1.00 97.25 102 PHE A CA 1
ATOM 724 C C . PHE A 1 102 ? -3.474 6.324 -0.710 1.00 97.25 102 PHE A C 1
ATOM 726 O O . PHE A 1 102 ? -2.789 7.168 -0.119 1.00 97.25 102 PHE A O 1
ATOM 733 N N . ASP A 1 103 ? -4.796 6.409 -0.826 1.00 96.56 103 ASP A N 1
ATOM 734 C CA . ASP A 1 103 ? -5.588 7.478 -0.235 1.00 96.56 103 ASP A CA 1
ATOM 735 C C . ASP A 1 103 ? -5.979 7.131 1.205 1.00 96.56 103 ASP A C 1
ATOM 737 O O . ASP A 1 103 ? -6.267 5.986 1.557 1.00 96.56 103 ASP A O 1
ATOM 741 N N . THR A 1 104 ? -5.974 8.144 2.062 1.00 95.31 104 THR A N 1
ATOM 742 C CA . THR A 1 104 ? -6.257 8.022 3.491 1.00 95.31 104 THR A CA 1
ATOM 743 C C . THR A 1 104 ? -6.913 9.292 4.031 1.00 95.31 104 THR A C 1
ATOM 745 O O . THR A 1 104 ? -7.145 10.264 3.307 1.00 95.31 104 THR A O 1
ATOM 748 N N . VAL A 1 105 ? -7.207 9.294 5.328 1.00 92.88 105 VAL A N 1
ATOM 749 C CA . VAL A 1 105 ? -7.643 10.472 6.071 1.00 92.88 105 VAL A CA 1
ATOM 750 C C . VAL A 1 105 ? -6.593 10.818 7.120 1.00 92.88 105 VAL A C 1
ATOM 752 O O . VAL A 1 105 ? -6.258 10.002 7.974 1.00 92.88 105 VAL A O 1
ATOM 755 N N . GLU A 1 106 ? -6.110 12.055 7.087 1.00 87.50 106 GLU A N 1
ATOM 756 C CA . GLU A 1 106 ? -5.215 12.625 8.092 1.00 87.50 106 GLU A CA 1
ATOM 757 C C . GLU A 1 106 ? -5.836 13.909 8.641 1.00 87.50 106 GLU A C 1
ATOM 759 O O . GLU A 1 106 ? -6.317 14.747 7.879 1.00 87.50 106 GLU A O 1
ATOM 764 N N . ASP A 1 107 ? -5.877 14.054 9.969 1.00 87.00 107 ASP A N 1
ATOM 765 C CA . ASP A 1 107 ? -6.486 15.209 10.648 1.00 87.00 107 ASP A CA 1
ATOM 766 C C . ASP A 1 107 ? -7.905 15.547 10.141 1.00 87.00 107 ASP A C 1
ATOM 768 O O . ASP A 1 107 ? -8.306 16.709 10.026 1.00 87.00 107 ASP A O 1
ATOM 772 N N . GLY A 1 108 ? -8.676 14.505 9.811 1.00 87.12 108 GLY A N 1
ATOM 773 C CA . GLY A 1 108 ? -10.044 14.616 9.300 1.00 87.12 108 GLY A CA 1
ATOM 774 C C . GLY A 1 108 ? -10.155 15.101 7.851 1.00 87.12 108 GLY A C 1
ATOM 775 O O . GLY A 1 108 ? -11.251 15.463 7.423 1.00 87.12 108 GLY A O 1
ATOM 776 N N . LYS A 1 109 ? -9.054 15.134 7.091 1.00 92.94 109 LYS A N 1
ATOM 777 C CA . LYS A 1 109 ? -9.022 15.562 5.687 1.00 92.94 109 LYS A CA 1
ATOM 778 C C . LYS A 1 109 ? -8.507 14.447 4.777 1.00 92.94 109 LYS A C 1
ATOM 780 O O . LYS A 1 109 ? -7.657 13.672 5.211 1.00 92.94 109 LYS A O 1
ATOM 785 N N . PRO A 1 110 ? -8.964 14.390 3.513 1.00 94.38 110 PRO A N 1
ATOM 786 C CA . PRO A 1 110 ? -8.362 13.516 2.517 1.00 94.38 110 PRO A CA 1
ATOM 787 C C . PRO A 1 110 ? -6.867 13.810 2.375 1.00 94.38 110 PRO A C 1
ATOM 789 O O . PRO A 1 110 ? -6.464 14.970 2.258 1.00 94.38 110 PRO A O 1
ATOM 792 N N . ALA A 1 111 ? -6.064 12.757 2.383 1.00 94.62 111 ALA A N 1
ATOM 793 C CA . ALA A 1 111 ? -4.623 12.804 2.215 1.00 94.62 111 ALA A CA 1
ATOM 794 C C . ALA A 1 111 ? -4.167 11.605 1.382 1.00 94.62 111 ALA A C 1
ATOM 796 O O . ALA A 1 111 ? -4.883 10.616 1.251 1.00 94.62 111 ALA A O 1
ATOM 797 N N . GLN A 1 112 ? -2.950 11.684 0.855 1.00 95.75 112 GLN A N 1
ATOM 798 C CA . GLN A 1 112 ? -2.314 10.588 0.138 1.00 95.75 112 GLN A CA 1
ATOM 799 C C . GLN A 1 112 ? -1.000 10.218 0.829 1.00 95.75 112 GLN A C 1
ATOM 801 O O . GLN A 1 112 ? -0.315 11.081 1.395 1.00 95.75 112 GLN A O 1
ATOM 806 N N . ARG A 1 113 ? -0.675 8.926 0.832 1.00 95.38 113 ARG A N 1
ATOM 807 C CA . ARG A 1 113 ? 0.499 8.351 1.494 1.00 95.38 113 ARG A CA 1
ATOM 808 C C . ARG A 1 113 ? 1.174 7.308 0.618 1.00 95.38 113 ARG A C 1
ATOM 810 O O . ARG A 1 113 ? 0.570 6.772 -0.301 1.00 95.38 113 ARG A O 1
ATOM 817 N N . VAL A 1 114 ? 2.437 7.036 0.929 1.00 95.25 114 VAL A N 1
ATOM 818 C CA . VAL A 1 114 ? 3.245 6.000 0.279 1.00 95.25 114 VAL A CA 1
ATOM 819 C C . VAL A 1 114 ? 3.332 4.815 1.234 1.00 95.25 114 VAL A C 1
ATOM 821 O O . VAL A 1 114 ? 3.764 4.995 2.372 1.00 95.25 114 VAL A O 1
ATOM 824 N N . ALA A 1 115 ? 2.897 3.637 0.791 1.00 95.56 115 ALA A N 1
ATOM 825 C CA . ALA A 1 115 ? 3.042 2.383 1.532 1.00 95.56 115 ALA A CA 1
ATOM 826 C C . ALA A 1 115 ? 4.369 1.688 1.198 1.00 95.56 115 ALA A C 1
ATOM 828 O O . ALA A 1 115 ? 5.042 1.188 2.091 1.00 95.56 115 ALA A O 1
ATOM 829 N N . ALA A 1 116 ? 4.760 1.716 -0.075 1.00 94.00 116 ALA A N 1
ATOM 830 C CA . ALA A 1 116 ? 6.034 1.216 -0.573 1.00 94.00 116 ALA A CA 1
ATOM 831 C C . ALA A 1 116 ? 6.446 2.047 -1.789 1.00 94.00 116 ALA A C 1
ATOM 833 O O . ALA A 1 116 ? 5.584 2.544 -2.507 1.00 94.00 116 ALA A O 1
ATOM 834 N N . PHE A 1 117 ? 7.742 2.227 -2.030 1.00 93.25 117 PHE A N 1
ATOM 835 C CA . PHE A 1 117 ? 8.197 2.970 -3.209 1.00 93.25 117 PHE A CA 1
ATOM 836 C C . PHE A 1 117 ? 9.002 2.078 -4.139 1.00 93.25 117 PHE A C 1
ATOM 838 O O . PHE A 1 117 ? 8.625 1.908 -5.294 1.00 93.25 117 PHE A O 1
ATOM 845 N N . THR A 1 118 ? 10.080 1.493 -3.629 1.00 93.00 118 THR A N 1
ATOM 846 C CA . THR A 1 118 ? 10.959 0.578 -4.362 1.00 93.00 118 THR A CA 1
ATOM 847 C C . THR A 1 118 ? 10.294 -0.774 -4.613 1.00 93.00 118 THR A C 1
ATOM 849 O O . THR A 1 118 ? 10.532 -1.385 -5.647 1.00 93.00 118 THR A O 1
ATOM 852 N N . GLU A 1 119 ? 9.384 -1.188 -3.733 1.00 92.62 119 GLU A N 1
ATOM 853 C CA . GLU A 1 119 ? 8.673 -2.471 -3.777 1.00 92.62 119 GLU A CA 1
ATOM 854 C C . GLU A 1 119 ? 7.308 -2.382 -4.485 1.00 92.62 119 GLU A C 1
ATOM 856 O O . GLU A 1 119 ? 6.562 -3.359 -4.523 1.00 92.62 119 GLU A O 1
ATOM 861 N N . ALA A 1 120 ? 6.945 -1.221 -5.043 1.00 96.38 120 ALA A N 1
ATOM 862 C CA . ALA A 1 120 ? 5.702 -1.076 -5.798 1.00 96.38 120 ALA A CA 1
ATOM 863 C C . ALA A 1 120 ? 5.703 -1.992 -7.038 1.00 96.38 120 ALA A C 1
ATOM 865 O O . ALA A 1 120 ? 6.683 -2.031 -7.788 1.00 96.38 120 ALA A O 1
ATOM 866 N N . LEU A 1 121 ? 4.591 -2.692 -7.300 1.00 96.81 121 LEU A N 1
ATOM 867 C CA . LEU A 1 121 ? 4.553 -3.758 -8.316 1.00 96.81 121 LEU A CA 1
ATOM 868 C C . LEU A 1 121 ? 4.814 -3.265 -9.746 1.00 96.81 121 LEU A C 1
ATOM 870 O O . LEU A 1 121 ? 5.196 -4.059 -10.606 1.00 96.81 121 LEU A O 1
ATOM 874 N N . VAL A 1 122 ? 4.645 -1.965 -10.021 1.00 95.25 122 VAL A N 1
ATOM 875 C CA . VAL A 1 122 ? 5.010 -1.398 -11.327 1.00 95.25 122 VAL A CA 1
ATOM 876 C C . VAL A 1 122 ? 6.483 -1.636 -11.652 1.00 95.25 122 VAL A C 1
ATOM 878 O O . VAL A 1 122 ? 6.808 -1.900 -12.805 1.00 95.25 122 VAL A O 1
ATOM 881 N N . TRP A 1 123 ? 7.369 -1.610 -10.655 1.00 93.56 123 TRP A N 1
ATOM 882 C CA . TRP A 1 123 ? 8.799 -1.807 -10.877 1.00 93.56 123 TRP A CA 1
ATOM 883 C C . TRP A 1 123 ? 9.141 -3.254 -11.199 1.00 93.56 123 TRP A C 1
ATOM 885 O O . TRP A 1 123 ? 10.016 -3.495 -12.020 1.00 93.56 123 TRP A O 1
ATOM 895 N N . GLU A 1 124 ? 8.408 -4.211 -10.633 1.00 91.12 124 GLU A N 1
ATOM 896 C CA . GLU A 1 124 ? 8.545 -5.621 -11.001 1.00 91.12 124 GLU A CA 1
ATOM 897 C C . GLU A 1 124 ? 7.987 -5.896 -12.408 1.00 91.12 124 GLU A C 1
ATOM 899 O O . GLU A 1 124 ? 8.504 -6.731 -13.146 1.00 91.12 124 GLU A O 1
ATOM 904 N N . ALA A 1 125 ? 6.932 -5.178 -12.805 1.00 91.00 125 ALA A N 1
ATOM 905 C CA . ALA A 1 125 ? 6.345 -5.294 -14.137 1.00 91.00 125 ALA A CA 1
ATOM 906 C C . ALA A 1 125 ? 7.201 -4.637 -15.239 1.00 91.00 125 ALA A C 1
ATOM 908 O O . ALA A 1 125 ? 7.043 -4.960 -16.418 1.00 91.00 125 ALA A O 1
ATOM 909 N N . MET A 1 126 ? 8.092 -3.708 -14.885 1.00 88.62 126 MET A N 1
ATOM 910 C CA . MET A 1 126 ? 8.960 -3.003 -15.826 1.00 88.62 126 MET A CA 1
ATOM 911 C C . MET A 1 126 ? 10.322 -3.691 -15.944 1.00 88.62 126 MET A C 1
ATOM 913 O O . MET A 1 126 ? 11.206 -3.491 -15.124 1.00 88.62 126 MET A O 1
ATOM 917 N N . THR A 1 127 ? 10.547 -4.420 -17.035 1.00 85.56 127 THR A N 1
ATOM 918 C CA . THR A 1 127 ? 11.834 -5.096 -17.303 1.00 85.56 127 THR A CA 1
ATOM 919 C C . THR A 1 127 ? 12.949 -4.163 -17.789 1.00 85.56 127 THR A C 1
ATOM 921 O O . THR A 1 127 ? 14.107 -4.560 -17.858 1.00 85.56 127 THR A O 1
ATOM 924 N N . PHE A 1 128 ? 12.613 -2.924 -18.145 1.00 85.31 128 PHE A N 1
ATOM 925 C CA . PHE A 1 128 ? 13.510 -1.972 -18.814 1.00 85.31 128 PHE A CA 1
ATOM 926 C C . PHE A 1 128 ? 13.823 -0.725 -17.984 1.00 85.31 128 PHE A C 1
ATOM 928 O O . PHE A 1 128 ? 14.530 0.176 -18.434 1.00 85.31 128 PHE A O 1
ATOM 935 N N . SER A 1 129 ? 13.225 -0.618 -16.802 1.00 88.62 129 SER A N 1
ATOM 936 C CA . SER A 1 129 ? 13.362 0.539 -15.929 1.00 88.62 129 SER A CA 1
ATOM 937 C C . SER A 1 129 ? 13.376 0.085 -14.478 1.00 88.62 129 SER A C 1
ATOM 939 O O . SER A 1 129 ? 13.274 -1.097 -14.177 1.00 88.62 129 SER A O 1
ATOM 941 N N . LYS A 1 130 ? 13.542 1.044 -13.576 1.00 89.25 130 LYS A N 1
ATOM 942 C CA . LYS A 1 130 ? 13.756 0.813 -12.151 1.00 89.25 130 LYS A CA 1
ATOM 943 C C . LYS A 1 130 ? 13.300 2.026 -11.337 1.00 89.25 130 LYS A C 1
ATOM 945 O O . LYS A 1 130 ? 13.238 3.130 -11.901 1.00 89.25 130 LYS A O 1
ATOM 950 N N . PRO A 1 131 ? 13.055 1.871 -10.023 1.00 92.44 131 PRO A N 1
ATOM 951 C CA . PRO A 1 131 ? 12.602 2.959 -9.163 1.00 92.44 131 PRO A CA 1
ATOM 952 C C . PRO A 1 131 ? 13.499 4.192 -9.245 1.00 92.44 131 PRO A C 1
ATOM 954 O O . PRO A 1 131 ? 14.726 4.094 -9.323 1.00 92.44 131 PRO A O 1
ATOM 957 N N . PHE A 1 132 ? 12.929 5.397 -9.220 1.00 87.06 132 PHE A N 1
ATOM 958 C CA . PHE A 1 132 ? 13.740 6.620 -9.202 1.00 87.06 132 PHE A CA 1
ATOM 959 C C . PHE A 1 132 ? 14.731 6.601 -8.021 1.00 87.06 132 PHE A C 1
ATOM 961 O O . PHE A 1 132 ? 14.465 5.999 -6.992 1.00 87.06 132 PHE A O 1
ATOM 968 N N . ALA A 1 133 ? 15.889 7.245 -8.183 1.00 88.00 133 ALA A N 1
ATOM 969 C CA . ALA A 1 133 ? 16.990 7.240 -7.209 1.00 88.00 133 ALA A CA 1
ATOM 970 C C . ALA A 1 133 ? 17.761 5.913 -7.001 1.00 88.00 133 ALA A C 1
ATOM 972 O O . ALA A 1 133 ? 18.760 5.934 -6.288 1.00 88.00 133 ALA A O 1
ATOM 973 N N . GLU A 1 134 ? 17.421 4.814 -7.687 1.00 88.62 134 GLU A N 1
ATOM 974 C CA . GLU A 1 134 ? 18.293 3.623 -7.736 1.00 88.62 134 GLU A CA 1
ATOM 975 C C . GLU A 1 134 ? 19.250 3.618 -8.943 1.00 88.62 134 GLU A C 1
ATOM 977 O O . GLU A 1 134 ? 18.955 4.189 -9.994 1.00 88.62 134 GLU A O 1
ATOM 982 N N . CYS A 1 135 ? 20.411 2.976 -8.843 1.00 86.88 135 CYS A N 1
ATOM 983 C CA . CYS A 1 135 ? 21.274 2.771 -10.011 1.00 86.88 135 CYS A CA 1
ATOM 984 C C . CYS A 1 135 ? 20.782 1.542 -10.789 1.00 86.88 135 CYS A C 1
ATOM 986 O O . CYS A 1 135 ? 20.829 0.436 -10.268 1.00 86.88 135 CYS A O 1
ATOM 988 N N . GLY A 1 136 ? 20.341 1.721 -12.039 1.00 78.81 136 GLY A N 1
ATOM 989 C CA . GLY A 1 136 ? 19.784 0.645 -12.881 1.00 78.81 136 GLY A CA 1
ATOM 990 C C . GLY A 1 136 ? 20.810 -0.282 -13.535 1.00 78.81 136 GLY A C 1
ATOM 991 O O . GLY A 1 136 ? 20.549 -0.814 -14.605 1.00 78.81 136 GLY A O 1
ATOM 992 N N . GLY A 1 137 ? 21.988 -0.431 -12.929 1.00 82.75 137 GLY A N 1
ATOM 993 C CA . GLY A 1 137 ? 23.119 -1.163 -13.497 1.00 82.75 137 GLY A CA 1
ATOM 994 C C . GLY A 1 137 ? 24.196 -0.242 -14.069 1.00 82.75 137 GLY A C 1
ATOM 995 O O . GLY A 1 137 ? 24.532 0.785 -13.473 1.00 82.75 137 GLY A O 1
ATOM 996 N N . GLU A 1 138 ? 24.777 -0.639 -15.200 1.00 87.19 138 GLU A N 1
ATOM 997 C CA . GLU A 1 138 ? 25.835 0.120 -15.866 1.00 87.19 138 GLU A CA 1
ATOM 998 C C . GLU A 1 138 ? 25.308 1.460 -16.403 1.00 87.19 138 GLU A C 1
ATOM 1000 O O . GLU A 1 138 ? 24.172 1.581 -16.872 1.00 87.19 138 GLU A O 1
ATOM 1005 N N . THR A 1 139 ? 26.140 2.501 -16.330 1.00 88.81 139 THR A N 1
ATOM 1006 C CA . THR A 1 139 ? 25.816 3.797 -16.934 1.00 88.81 139 THR A CA 1
ATOM 1007 C C . THR A 1 139 ? 25.534 3.609 -18.421 1.00 88.81 139 THR A C 1
ATOM 1009 O O . THR A 1 139 ? 26.404 3.158 -19.157 1.00 88.81 139 THR A O 1
ATOM 1012 N N . GLY A 1 140 ? 24.344 4.010 -18.869 1.00 88.00 140 GLY A N 1
ATOM 1013 C CA . GLY A 1 140 ? 23.931 3.843 -20.261 1.00 88.00 140 GLY A CA 1
ATOM 1014 C C . GLY A 1 140 ? 23.048 2.624 -20.531 1.00 88.00 140 GLY A C 1
ATOM 1015 O O . GLY A 1 140 ? 22.718 2.419 -21.691 1.00 88.00 140 GLY A O 1
ATOM 1016 N N . TYR A 1 141 ? 22.591 1.879 -19.510 1.00 85.19 141 TYR A N 1
ATOM 1017 C CA . TYR A 1 141 ? 21.653 0.750 -19.690 1.00 85.19 141 TYR A CA 1
ATOM 1018 C C . TYR A 1 141 ? 20.370 1.113 -20.466 1.00 85.19 141 TYR A C 1
ATOM 1020 O O . TYR A 1 141 ? 19.719 0.251 -21.039 1.00 85.19 141 TYR A O 1
ATOM 1028 N N . TRP A 1 142 ? 20.008 2.398 -20.500 1.00 87.69 142 TRP A N 1
ATOM 1029 C CA . TRP A 1 142 ? 18.860 2.943 -21.230 1.00 87.69 142 TRP A CA 1
ATOM 1030 C C . TRP A 1 142 ? 19.120 3.210 -22.724 1.00 87.69 142 TRP A C 1
ATOM 1032 O O . TRP A 1 142 ? 18.238 3.735 -23.402 1.00 87.69 142 TRP A O 1
ATOM 1042 N N . ALA A 1 143 ? 20.339 2.981 -23.225 1.00 90.94 143 ALA A N 1
ATOM 1043 C CA . ALA A 1 143 ? 20.700 3.283 -24.611 1.00 90.94 143 ALA A CA 1
ATOM 1044 C C . ALA A 1 143 ? 20.166 2.241 -25.604 1.00 90.94 143 ALA A C 1
ATOM 1046 O O . ALA A 1 143 ? 19.846 2.594 -26.741 1.00 90.94 143 ALA A O 1
ATOM 1047 N N . ASP A 1 144 ? 20.056 0.988 -25.167 1.00 87.25 144 ASP A N 1
ATOM 1048 C CA . ASP A 1 144 ? 19.548 -0.115 -25.972 1.00 87.25 144 ASP A CA 1
ATOM 1049 C C . ASP A 1 144 ? 18.027 -0.277 -25.789 1.00 87.25 144 ASP A C 1
ATOM 1051 O O . ASP A 1 144 ? 17.479 0.062 -24.735 1.00 87.25 144 ASP A O 1
ATOM 1055 N N . PRO A 1 145 ? 17.303 -0.759 -26.817 1.00 88.69 145 PRO A N 1
ATOM 1056 C CA . PRO A 1 145 ? 15.878 -1.032 -26.691 1.00 88.69 145 PRO A CA 1
ATOM 1057 C C . PRO A 1 145 ? 15.613 -2.168 -25.683 1.00 88.69 145 PRO A C 1
ATOM 1059 O O . PRO A 1 145 ? 16.434 -3.079 -25.576 1.00 88.69 145 PRO A O 1
ATOM 1062 N N . PRO A 1 146 ? 14.452 -2.169 -24.997 1.00 84.19 146 PRO A N 1
ATOM 1063 C CA . PRO A 1 146 ? 14.046 -3.272 -24.130 1.00 84.19 146 PRO A CA 1
ATOM 1064 C C . PRO A 1 146 ? 14.052 -4.616 -24.860 1.00 84.19 146 PRO A C 1
ATOM 1066 O O . PRO A 1 146 ? 13.568 -4.713 -25.992 1.00 84.19 146 PRO A O 1
ATOM 1069 N N . GLU A 1 147 ? 14.551 -5.653 -24.192 1.00 79.81 147 GLU A N 1
ATOM 1070 C CA . GLU A 1 147 ? 14.395 -7.031 -24.654 1.00 79.81 147 GLU A CA 1
ATOM 1071 C C . GLU A 1 147 ? 12.922 -7.465 -24.522 1.00 79.81 147 GLU A C 1
ATOM 1073 O O . GLU A 1 147 ? 12.2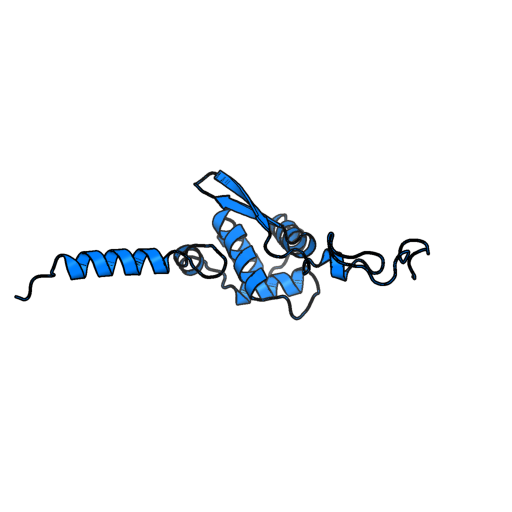13 -7.018 -23.614 1.00 79.81 147 GLU A O 1
ATOM 1078 N N . ALA A 1 148 ? 12.453 -8.277 -25.475 1.00 64.62 148 ALA A N 1
ATOM 1079 C CA . ALA A 1 148 ? 11.068 -8.751 -25.563 1.00 64.62 148 ALA A CA 1
ATOM 1080 C C . ALA A 1 148 ? 10.828 -10.029 -24.754 1.00 64.62 148 ALA A C 1
ATOM 1082 O O . ALA A 1 148 ? 11.733 -10.895 -24.746 1.00 64.62 148 ALA A O 1
#

Secondary structure (DSSP, 8-state):
--PPPHHHHHHHHHHHHHTTS-GGGS-HHHHHT-SS-HHHHHHHHHHHHT-SS--HHHHHHHHHHHHHTT-HHHHHHHHTT---TTSHHHHHHHHHHHHSEEEEEETTEEEEEES-STT-HHHHH-TT---TTS--SSTTTTSSPPP-

Radius of gyration: 20.31 Å; chains: 1; bounding box: 44×30×77 Å